Protein AF-A0A7R9PMZ0-F1 (afdb_monomer_lite)

Organism: Timema genevievae (NCBI:txid629358)

Sequence (79 aa):
MLSMLGLQNNQSFVASGFGFRCAPCGKTLTSEQRLRRHVQNVHTRPSKTPVCYICNKVYSTLNSLRNHKSIYHRPHKTD

Structure (mmCIF, N/CA/C/O backbone):
data_AF-A0A7R9PMZ0-F1
#
_entry.id   AF-A0A7R9PMZ0-F1
#
loop_
_atom_site.group_PDB
_atom_site.id
_atom_site.type_symbol
_atom_site.label_atom_id
_atom_site.label_alt_id
_atom_site.label_comp_id
_atom_site.label_asym_id
_atom_site.label_entity_id
_atom_site.label_seq_id
_atom_site.pdbx_PDB_ins_code
_atom_site.Cartn_x
_atom_site.Cartn_y
_atom_site.Cartn_z
_atom_site.occupancy
_atom_site.B_iso_or_equiv
_atom_site.auth_seq_id
_atom_site.auth_comp_id
_atom_site.auth_asym_id
_atom_site.auth_atom_id
_atom_site.pdbx_PDB_model_num
ATOM 1 N N . MET A 1 1 ? -33.073 -7.567 4.337 1.00 36.56 1 MET A N 1
ATOM 2 C CA . MET A 1 1 ? -32.198 -7.729 3.158 1.00 36.56 1 MET A CA 1
ATOM 3 C C . MET A 1 1 ? -32.097 -6.370 2.493 1.00 36.56 1 MET A C 1
ATOM 5 O O . MET A 1 1 ? -33.049 -5.970 1.844 1.00 36.56 1 MET A O 1
ATOM 9 N N . LEU A 1 2 ? -31.056 -5.587 2.786 1.00 30.62 2 LEU A N 1
ATOM 10 C CA . LEU A 1 2 ? -30.950 -4.222 2.262 1.00 30.62 2 LEU A CA 1
ATOM 11 C C . LEU A 1 2 ? -30.021 -4.204 1.053 1.00 30.62 2 LEU A C 1
ATOM 13 O O . LEU A 1 2 ? -28.821 -4.452 1.148 1.00 30.62 2 LEU A O 1
ATOM 17 N N . SER A 1 3 ? -30.672 -3.978 -0.079 1.00 35.19 3 SER A N 1
ATOM 18 C CA . SER A 1 3 ? -30.170 -3.985 -1.438 1.00 35.19 3 SER A CA 1
ATOM 19 C C . SER A 1 3 ? -29.300 -2.763 -1.737 1.00 35.19 3 SER A C 1
ATOM 21 O O . SER A 1 3 ? -29.705 -1.626 -1.523 1.00 35.19 3 SER A O 1
ATOM 23 N N . MET A 1 4 ? -28.106 -3.054 -2.250 1.00 55.81 4 MET A N 1
ATOM 24 C CA . MET A 1 4 ? -27.320 -2.336 -3.260 1.00 55.81 4 MET A CA 1
ATOM 25 C C . MET A 1 4 ? -27.684 -0.863 -3.536 1.00 55.81 4 MET A C 1
ATOM 27 O O . MET A 1 4 ? -28.536 -0.572 -4.372 1.00 55.81 4 MET A O 1
ATOM 31 N N . LEU A 1 5 ? -26.912 0.065 -2.960 1.00 40.16 5 LEU A N 1
ATOM 32 C CA . LEU A 1 5 ? -26.676 1.377 -3.565 1.00 40.16 5 LEU A CA 1
ATOM 33 C C . LEU A 1 5 ? -25.249 1.411 -4.105 1.00 40.16 5 LEU A C 1
ATOM 35 O O . LEU A 1 5 ? -24.271 1.335 -3.360 1.00 40.16 5 LEU A O 1
ATOM 39 N N . GLY A 1 6 ? -25.146 1.500 -5.430 1.00 45.03 6 GLY A N 1
ATOM 40 C CA . GLY A 1 6 ? -23.901 1.778 -6.120 1.00 45.03 6 GLY A CA 1
ATOM 41 C C . GLY A 1 6 ? -23.389 3.158 -5.730 1.00 45.03 6 GLY A C 1
ATOM 42 O O . GLY A 1 6 ? -23.886 4.171 -6.205 1.00 45.03 6 GLY A O 1
ATOM 43 N N . LEU A 1 7 ? -22.366 3.189 -4.885 1.00 42.81 7 LEU A N 1
ATOM 44 C CA . LEU A 1 7 ? -21.518 4.350 -4.677 1.00 42.81 7 LEU A CA 1
ATOM 45 C C . LEU A 1 7 ? -20.080 3.860 -4.783 1.00 42.81 7 LEU A C 1
ATOM 47 O O . LEU A 1 7 ? -19.546 3.228 -3.875 1.00 42.81 7 LEU A O 1
ATOM 51 N N . GLN A 1 8 ? -19.442 4.145 -5.915 1.00 44.94 8 GLN A N 1
ATOM 52 C CA . GLN A 1 8 ? -17.986 4.115 -6.009 1.00 44.94 8 GLN A CA 1
ATOM 53 C C . GLN A 1 8 ? -17.461 5.280 -5.170 1.00 44.94 8 GLN A C 1
ATOM 55 O O . GLN A 1 8 ? -17.136 6.343 -5.687 1.00 44.94 8 GLN A O 1
ATOM 60 N N . ASN A 1 9 ? -17.437 5.108 -3.852 1.00 42.50 9 ASN A N 1
ATOM 61 C CA . ASN A 1 9 ? -16.794 6.051 -2.961 1.00 42.50 9 ASN A CA 1
ATOM 62 C C . ASN A 1 9 ? -15.791 5.301 -2.098 1.00 42.50 9 ASN A C 1
ATOM 64 O O . ASN A 1 9 ? -16.092 4.317 -1.430 1.00 42.50 9 ASN A O 1
ATOM 68 N N . ASN A 1 10 ? -14.557 5.767 -2.192 1.00 48.03 10 ASN A N 1
ATOM 69 C CA . ASN A 1 10 ? -13.321 5.185 -1.699 1.00 48.03 10 ASN A CA 1
ATOM 70 C C . ASN A 1 10 ? -13.216 5.304 -0.153 1.00 48.03 10 ASN A C 1
ATOM 72 O O . ASN A 1 10 ? -12.186 5.741 0.366 1.00 48.03 10 ASN A O 1
ATOM 76 N N . GLN A 1 11 ? -14.303 5.002 0.570 1.00 53.41 11 GLN A N 1
ATOM 77 C CA . GLN A 1 11 ? -14.520 5.227 2.003 1.00 53.41 11 GLN A CA 1
ATOM 78 C C . GLN A 1 11 ? -14.805 3.896 2.717 1.00 53.41 11 GLN A C 1
ATOM 80 O O . GLN A 1 11 ? -15.946 3.511 2.939 1.00 53.41 11 GLN A O 1
ATOM 85 N N . SER A 1 12 ? -13.750 3.168 3.086 1.00 62.28 12 SER A N 1
ATOM 86 C CA . SER A 1 12 ? -13.835 1.967 3.944 1.00 62.28 12 SER A CA 1
ATOM 87 C C . SER A 1 12 ? -13.092 2.162 5.268 1.00 62.28 12 SER A C 1
ATOM 89 O O . SER A 1 12 ? -12.551 1.204 5.829 1.00 62.28 12 SER A O 1
ATOM 91 N N . PHE A 1 13 ? -13.000 3.409 5.737 1.00 63.88 13 PHE A N 1
ATOM 92 C CA . PHE A 1 13 ? -12.228 3.770 6.916 1.00 63.88 13 PHE A CA 1
ATOM 93 C C . PHE A 1 13 ? -13.073 4.456 7.976 1.00 63.88 13 PHE A C 1
ATOM 95 O 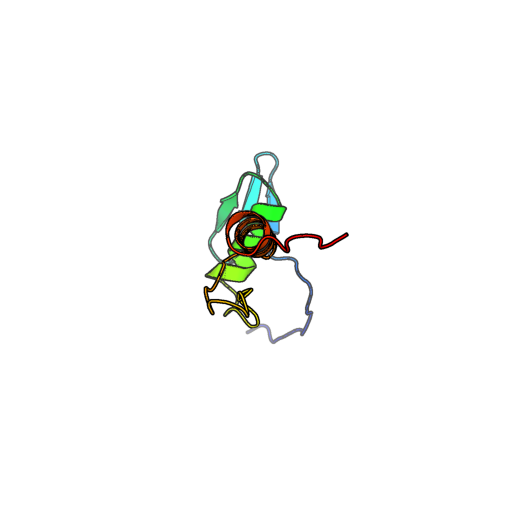O . PHE A 1 13 ? -13.825 5.379 7.686 1.00 63.88 13 PHE A O 1
ATOM 102 N N . VAL A 1 14 ? -12.905 4.009 9.216 1.00 69.69 14 VAL A N 1
ATOM 103 C CA . VAL A 1 14 ? -13.411 4.702 10.399 1.00 69.69 14 VAL A CA 1
ATOM 104 C C . VAL A 1 14 ? -12.209 5.328 11.094 1.00 69.69 14 VAL A C 1
ATOM 106 O O . VAL A 1 14 ? -11.267 4.619 11.456 1.00 69.69 14 VAL A O 1
ATOM 109 N N . ALA A 1 15 ? -12.214 6.652 11.241 1.00 65.62 15 ALA A N 1
ATOM 110 C CA . ALA A 1 15 ? -11.255 7.348 12.088 1.00 65.62 15 ALA A CA 1
ATOM 111 C C . ALA A 1 15 ? -11.743 7.237 13.536 1.00 65.62 15 ALA A C 1
ATOM 113 O O . ALA A 1 15 ? -12.754 7.822 13.916 1.00 65.62 15 ALA A O 1
ATOM 114 N N . SER A 1 16 ? -11.050 6.438 14.336 1.00 64.25 16 SER A N 1
ATOM 115 C CA . SER A 1 16 ? -11.213 6.409 15.791 1.00 64.25 16 SER A CA 1
ATOM 116 C C . SER A 1 16 ? -9.972 7.095 16.351 1.00 64.25 16 SER A C 1
ATOM 118 O O . SER A 1 16 ? -8.907 6.863 15.800 1.00 64.25 16 SER A O 1
ATOM 120 N N . GLY A 1 17 ? -10.055 7.936 17.387 1.00 70.94 17 GLY A N 1
ATOM 121 C CA . GLY A 1 17 ? -8.976 8.853 17.830 1.00 70.94 17 GLY A CA 1
ATOM 122 C C . GLY A 1 17 ? -7.553 8.287 18.055 1.00 70.94 17 GLY A C 1
ATOM 123 O O . GLY A 1 17 ? -6.644 9.055 18.337 1.00 70.94 17 GLY A O 1
ATOM 124 N N . PHE A 1 18 ? -7.337 6.979 17.887 1.00 74.25 18 PHE A N 1
ATOM 125 C CA . PHE A 1 18 ? -6.056 6.270 17.954 1.00 74.25 18 PHE A CA 1
ATOM 126 C C . PHE A 1 18 ? -5.611 5.604 16.630 1.00 74.25 18 PHE A C 1
ATOM 128 O O . PHE A 1 18 ? -4.584 4.927 16.598 1.00 74.25 18 PHE A O 1
ATOM 135 N N . GLY A 1 19 ? -6.349 5.753 15.523 1.00 84.62 19 GLY A N 1
ATOM 136 C CA . GLY A 1 19 ? -5.958 5.194 14.228 1.00 84.62 19 GLY A CA 1
ATOM 137 C C . GLY A 1 19 ? -7.064 5.123 13.173 1.00 84.62 19 GLY A C 1
ATOM 138 O O . GLY A 1 19 ? -8.196 5.564 13.353 1.00 84.62 19 GLY A O 1
ATOM 139 N N . PHE A 1 20 ? -6.714 4.520 12.041 1.00 87.06 20 PHE A N 1
ATOM 140 C CA . PHE A 1 20 ? -7.600 4.332 10.898 1.00 87.06 20 PHE A CA 1
ATOM 141 C C . PHE A 1 20 ? -8.014 2.868 10.828 1.00 87.06 20 PHE A C 1
ATOM 143 O O . PHE A 1 20 ? -7.194 1.996 10.528 1.00 87.06 20 PHE A O 1
ATOM 150 N N . ARG A 1 21 ? -9.286 2.587 11.103 1.00 85.31 21 ARG A N 1
ATOM 151 C CA . ARG A 1 21 ? -9.825 1.228 11.149 1.00 85.31 21 ARG A CA 1
ATOM 152 C C . ARG A 1 21 ? -10.437 0.821 9.814 1.00 85.31 21 ARG A C 1
ATOM 154 O O . ARG A 1 21 ? -11.279 1.529 9.269 1.00 85.31 21 ARG A O 1
ATOM 161 N N . CYS A 1 22 ? -10.042 -0.348 9.321 1.00 86.38 22 CYS A N 1
ATOM 162 C CA . CYS A 1 22 ? -10.653 -1.014 8.178 1.00 86.38 22 CYS A CA 1
ATOM 163 C C . CYS A 1 22 ? -12.053 -1.498 8.548 1.00 86.38 22 CYS A C 1
ATOM 165 O O . CYS A 1 22 ? -12.185 -2.321 9.451 1.00 86.38 22 CYS A O 1
ATOM 167 N N . ALA A 1 23 ? -13.092 -1.036 7.856 1.00 82.44 23 ALA A N 1
ATOM 168 C CA . ALA A 1 23 ? -14.446 -1.535 8.094 1.00 82.44 23 ALA A CA 1
ATOM 169 C C . ALA A 1 23 ? -14.625 -3.025 7.698 1.00 82.44 23 ALA A C 1
ATOM 171 O O . ALA A 1 23 ? -15.176 -3.769 8.506 1.00 82.44 23 ALA A O 1
ATOM 172 N N . PRO A 1 24 ? -14.103 -3.505 6.547 1.00 82.31 24 PRO A N 1
ATOM 173 C CA . PRO A 1 24 ? -14.239 -4.907 6.133 1.00 82.31 24 PRO A CA 1
ATOM 174 C C . PRO A 1 24 ? -13.639 -5.965 7.070 1.00 82.31 24 PRO A C 1
ATOM 176 O O . PRO A 1 24 ? -14.187 -7.055 7.178 1.00 82.31 24 PRO A O 1
ATOM 179 N N . CYS A 1 25 ? -12.501 -5.689 7.715 1.00 85.00 25 CYS A N 1
ATOM 180 C CA . CYS A 1 25 ? -11.797 -6.685 8.542 1.00 85.00 25 CYS A CA 1
ATOM 181 C C . CYS A 1 25 ? -11.453 -6.202 9.955 1.00 85.00 25 CYS A C 1
ATOM 183 O O . CYS A 1 25 ? -10.789 -6.906 10.710 1.00 85.00 25 CYS A O 1
ATOM 185 N N . GLY A 1 26 ? -11.845 -4.980 10.317 1.00 85.12 26 GLY A N 1
ATOM 186 C CA . GLY A 1 26 ? -11.607 -4.402 11.638 1.00 85.12 26 GLY A CA 1
ATOM 187 C C . GLY A 1 26 ? -10.159 -4.001 11.932 1.00 85.12 26 GLY A C 1
ATOM 188 O O . GLY A 1 26 ? -9.900 -3.514 13.031 1.00 85.12 26 GLY A O 1
ATOM 189 N N . LYS A 1 27 ? -9.220 -4.180 10.991 1.00 84.38 27 LYS A N 1
ATOM 190 C CA . LYS A 1 27 ? -7.789 -3.918 11.202 1.00 84.38 27 LYS A CA 1
ATOM 191 C C . LYS A 1 27 ? -7.499 -2.425 11.346 1.00 84.38 27 LYS A C 1
ATOM 193 O O . LYS A 1 27 ? -7.829 -1.643 10.456 1.00 84.38 27 LYS A O 1
ATOM 198 N N . THR A 1 28 ? -6.832 -2.039 12.429 1.00 88.25 28 THR A N 1
ATOM 199 C CA . THR A 1 28 ? -6.413 -0.651 12.668 1.00 88.25 28 THR A CA 1
ATOM 200 C C . THR A 1 28 ? -5.015 -0.414 12.118 1.00 88.25 28 THR A C 1
ATOM 202 O O . THR A 1 28 ? -4.091 -1.181 12.386 1.00 88.25 28 THR A O 1
ATOM 205 N N . LEU A 1 29 ? -4.853 0.654 11.345 1.00 87.75 29 LEU A N 1
ATOM 206 C CA . LEU A 1 29 ? -3.570 1.116 10.836 1.00 87.75 29 LEU A CA 1
ATOM 207 C C . LEU A 1 29 ? -3.281 2.530 11.324 1.00 87.75 29 LEU A C 1
ATOM 209 O O . LEU A 1 29 ? -4.177 3.321 11.603 1.00 87.75 29 LEU A O 1
ATOM 213 N N . THR A 1 30 ? -1.997 2.858 11.384 1.00 89.12 30 THR A N 1
ATOM 214 C CA . THR A 1 30 ? -1.515 4.125 11.946 1.00 89.12 30 THR A CA 1
ATOM 215 C C . THR A 1 30 ? -1.735 5.329 11.027 1.00 89.12 30 THR A C 1
ATOM 217 O O . THR A 1 30 ? -1.459 6.451 11.426 1.00 89.12 30 THR A O 1
ATOM 220 N N . SER A 1 31 ? -2.132 5.119 9.767 1.00 88.12 31 SER A N 1
ATOM 221 C CA . SER A 1 31 ? -2.385 6.212 8.828 1.00 88.12 31 SER A CA 1
ATOM 222 C C . SER A 1 31 ? -3.430 5.856 7.780 1.00 88.12 31 SER A C 1
ATOM 224 O O . SER A 1 31 ? -3.549 4.702 7.351 1.00 88.12 31 SER A O 1
ATOM 226 N N . GLU A 1 32 ? -4.142 6.880 7.317 1.00 84.56 32 GLU A N 1
ATOM 227 C CA . GLU A 1 32 ? -5.174 6.764 6.291 1.00 84.56 32 GLU A CA 1
ATOM 228 C C . GLU A 1 32 ? -4.625 6.155 4.996 1.00 84.56 32 GLU A C 1
ATOM 230 O O . GLU A 1 32 ? -5.213 5.239 4.425 1.00 84.56 32 GLU A O 1
ATOM 235 N N . GLN A 1 33 ? -3.444 6.604 4.555 1.00 84.38 33 GLN A N 1
ATOM 236 C CA . GLN A 1 33 ? -2.805 6.107 3.335 1.00 84.38 33 GLN A CA 1
ATOM 237 C C . GLN A 1 33 ? -2.509 4.603 3.416 1.00 84.38 33 GLN A C 1
ATOM 239 O O . GLN A 1 33 ? -2.709 3.867 2.445 1.00 84.38 33 GLN A O 1
ATOM 244 N N . ARG A 1 34 ? -2.053 4.121 4.582 1.00 85.44 34 ARG A N 1
ATOM 245 C CA . ARG A 1 34 ? -1.819 2.687 4.797 1.00 85.44 34 ARG A CA 1
ATOM 246 C C . ARG A 1 34 ? -3.123 1.910 4.723 1.00 85.44 34 ARG A C 1
ATOM 248 O O . ARG A 1 34 ? -3.120 0.811 4.173 1.00 85.44 34 ARG A O 1
ATOM 255 N N . LEU A 1 35 ? -4.215 2.489 5.214 1.00 86.75 35 LEU A N 1
ATOM 256 C CA . LEU A 1 35 ? -5.529 1.867 5.171 1.00 86.75 35 LEU A CA 1
ATOM 257 C C . LEU A 1 35 ? -6.125 1.821 3.770 1.00 86.75 35 LEU A C 1
ATOM 259 O O . LEU A 1 35 ? -6.569 0.756 3.353 1.00 86.75 35 LEU A O 1
ATOM 263 N N . ARG A 1 36 ? -6.029 2.906 3.001 1.00 83.00 36 ARG A N 1
ATOM 264 C CA . ARG A 1 36 ? -6.421 2.912 1.585 1.00 83.00 36 ARG A CA 1
ATOM 265 C C . ARG A 1 36 ? -5.688 1.826 0.799 1.00 83.00 36 ARG A C 1
ATOM 267 O O . ARG A 1 36 ? -6.321 1.059 0.083 1.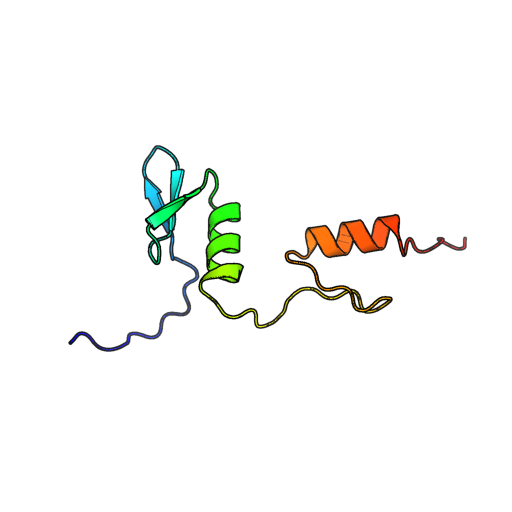00 83.00 36 ARG A O 1
ATOM 274 N N . ARG A 1 37 ? -4.369 1.699 0.993 1.00 80.19 37 ARG A N 1
ATOM 275 C CA . ARG A 1 37 ? -3.566 0.634 0.369 1.00 80.19 37 ARG A CA 1
ATOM 276 C C . ARG A 1 37 ? -3.971 -0.760 0.846 1.00 80.19 37 ARG A C 1
ATOM 278 O O . ARG A 1 37 ? -4.008 -1.691 0.053 1.00 80.19 37 ARG A O 1
ATOM 285 N N . HIS A 1 38 ? -4.235 -0.923 2.138 1.00 85.25 38 HIS A N 1
ATOM 286 C CA . HIS A 1 38 ? -4.679 -2.196 2.696 1.00 85.25 38 HIS A CA 1
ATOM 287 C C . HIS A 1 38 ? -6.001 -2.647 2.071 1.00 85.25 38 HIS A C 1
ATOM 289 O O . HIS A 1 38 ? -6.074 -3.769 1.582 1.00 85.25 38 HIS A O 1
ATOM 295 N N . VAL A 1 39 ? -6.997 -1.761 2.010 1.00 82.81 39 VAL A N 1
ATOM 296 C CA . VAL A 1 39 ? -8.270 -2.031 1.332 1.00 82.81 39 VAL A CA 1
ATOM 297 C C . VAL A 1 39 ? -8.015 -2.367 -0.134 1.00 82.81 39 VAL A C 1
ATOM 299 O O . VAL A 1 39 ? -8.506 -3.387 -0.610 1.00 82.81 39 VAL A O 1
ATOM 302 N N . GLN A 1 40 ? -7.157 -1.588 -0.805 1.00 78.44 40 GLN A N 1
ATOM 303 C CA . GLN A 1 40 ? -6.833 -1.819 -2.209 1.00 78.44 40 GLN A CA 1
ATOM 304 C C . GLN A 1 40 ? -6.204 -3.185 -2.498 1.00 78.44 40 GLN A C 1
ATOM 306 O O . GLN A 1 40 ? -6.496 -3.775 -3.530 1.00 78.44 40 GLN A O 1
ATOM 311 N N . ASN A 1 41 ? -5.348 -3.677 -1.603 1.00 76.25 41 ASN A N 1
ATOM 312 C CA . ASN A 1 41 ? -4.578 -4.902 -1.817 1.00 76.25 41 ASN A CA 1
ATOM 313 C C . ASN A 1 41 ? -5.263 -6.159 -1.272 1.00 76.25 41 ASN A C 1
ATOM 315 O O . ASN A 1 41 ? -4.996 -7.253 -1.759 1.00 76.25 41 ASN A O 1
ATOM 319 N N . VAL A 1 42 ? -6.066 -6.017 -0.215 1.00 78.94 42 VAL A N 1
ATOM 320 C CA . VAL A 1 42 ? -6.639 -7.147 0.533 1.00 78.94 42 VAL A CA 1
ATOM 321 C C . VAL A 1 42 ? -8.123 -7.329 0.228 1.00 78.94 42 VAL A C 1
ATOM 323 O O . VAL A 1 42 ? -8.606 -8.457 0.221 1.00 78.94 42 VAL A O 1
ATOM 326 N N . HIS A 1 43 ? -8.850 -6.23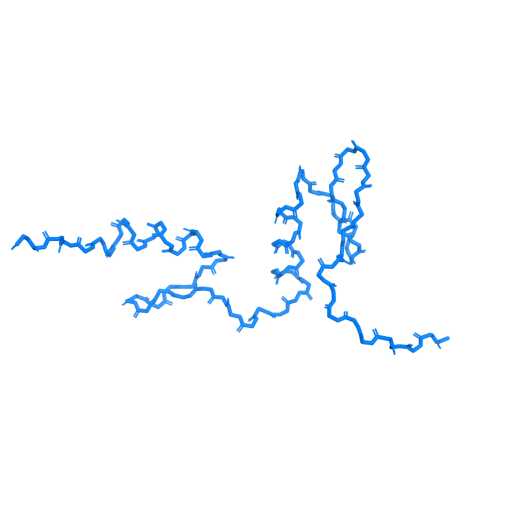8 -0.022 1.00 82.19 43 HIS A N 1
ATOM 327 C CA . HIS A 1 43 ? -10.309 -6.262 -0.161 1.00 82.19 43 HIS A CA 1
ATOM 328 C C . HIS A 1 43 ? -10.793 -5.952 -1.577 1.00 82.19 43 HIS A C 1
ATOM 330 O O . HIS A 1 43 ? -11.866 -6.407 -1.961 1.00 82.19 43 HIS A O 1
ATOM 336 N N . THR A 1 44 ? -9.998 -5.255 -2.388 1.00 73.12 44 THR A N 1
ATOM 337 C CA . THR A 1 44 ? -10.211 -5.191 -3.838 1.00 73.12 44 THR A CA 1
ATOM 338 C C . THR A 1 44 ? -9.193 -6.054 -4.565 1.00 73.12 44 THR A C 1
ATOM 340 O O . THR A 1 44 ? -7.994 -6.003 -4.315 1.00 73.12 44 THR A O 1
ATOM 343 N N . ARG A 1 45 ? -9.681 -6.859 -5.504 1.00 61.19 45 ARG A N 1
ATOM 344 C CA . ARG A 1 45 ? -8.848 -7.649 -6.412 1.00 61.19 45 ARG A CA 1
ATOM 345 C C . ARG A 1 45 ? -8.104 -6.667 -7.340 1.00 61.19 45 ARG A C 1
ATOM 347 O O . ARG A 1 45 ? -8.747 -5.759 -7.871 1.00 61.19 45 ARG A O 1
ATOM 354 N N . PRO A 1 46 ? -6.771 -6.760 -7.490 1.00 59.84 46 PRO A N 1
ATOM 355 C CA . PRO A 1 46 ? -5.970 -5.640 -7.972 1.00 59.84 46 PRO A CA 1
ATOM 356 C C . PRO A 1 46 ? -6.158 -5.451 -9.479 1.00 59.84 46 PRO A C 1
ATOM 358 O O . PRO A 1 46 ? -5.622 -6.220 -10.270 1.00 59.84 46 PRO A O 1
ATOM 361 N N . SER A 1 47 ? -6.902 -4.424 -9.902 1.00 55.44 47 SER A N 1
ATOM 362 C CA . SER A 1 47 ? -7.120 -4.208 -11.340 1.00 55.44 47 SER A CA 1
ATOM 363 C C . SER A 1 47 ? -5.886 -3.667 -12.065 1.00 55.44 47 SER A C 1
ATOM 365 O O . SER A 1 47 ? -5.798 -3.827 -13.276 1.00 55.44 47 SER A O 1
ATOM 367 N N . LYS A 1 48 ? -4.899 -3.087 -11.367 1.00 66.31 48 LYS A N 1
ATOM 368 C CA . LYS A 1 48 ? -3.616 -2.665 -11.960 1.00 66.31 48 LYS A CA 1
ATOM 369 C C . LYS A 1 48 ? -2.497 -2.693 -10.920 1.00 66.31 48 LYS A C 1
ATOM 371 O O . LYS A 1 48 ? -2.150 -1.660 -10.351 1.00 66.31 48 LYS A O 1
ATOM 376 N N . THR A 1 49 ? -1.916 -3.861 -10.650 1.00 75.75 49 THR A N 1
ATOM 377 C CA . THR A 1 49 ? -0.630 -3.891 -9.940 1.00 75.75 49 THR A CA 1
ATOM 378 C C . THR A 1 49 ? 0.425 -3.184 -10.798 1.00 75.75 49 THR A C 1
ATOM 380 O O . THR A 1 49 ? 0.571 -3.535 -11.972 1.00 75.75 49 THR A O 1
ATOM 383 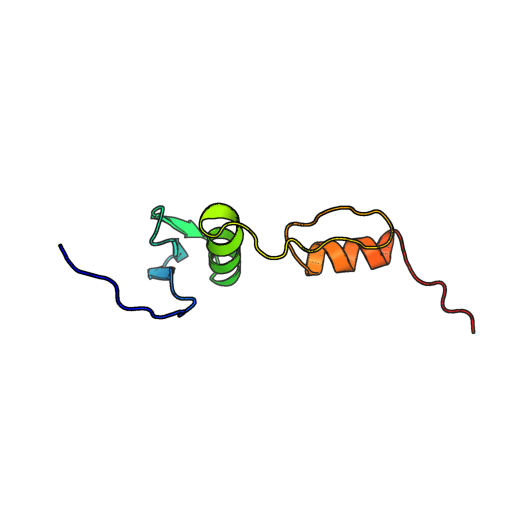N N . PRO A 1 50 ? 1.164 -2.195 -10.274 1.00 83.25 50 PRO A N 1
ATOM 384 C CA . PRO A 1 50 ? 2.195 -1.516 -11.045 1.00 83.25 50 PRO A CA 1
ATOM 385 C C . PRO A 1 50 ? 3.306 -2.489 -11.455 1.00 83.25 50 PRO A C 1
ATOM 387 O O . PRO A 1 50 ? 3.994 -3.052 -10.605 1.00 83.25 50 PRO A O 1
ATOM 390 N N . VAL A 1 51 ? 3.484 -2.664 -12.766 1.00 88.00 51 VAL A N 1
ATOM 391 C CA . VAL A 1 51 ? 4.492 -3.548 -13.362 1.00 88.00 51 VAL A CA 1
ATOM 392 C C . VAL A 1 51 ? 5.623 -2.739 -13.996 1.00 88.00 51 VAL A C 1
ATOM 394 O O . VAL A 1 51 ? 5.409 -1.672 -14.581 1.00 88.00 51 VAL A O 1
ATOM 397 N N . CYS A 1 52 ? 6.854 -3.225 -13.866 1.00 90.81 52 CYS A N 1
ATOM 398 C CA . CYS A 1 52 ? 7.978 -2.695 -14.622 1.00 90.81 52 CYS A CA 1
ATOM 399 C C . CYS A 1 52 ? 7.941 -3.246 -16.044 1.00 90.81 52 CYS A C 1
ATOM 401 O O . CYS A 1 52 ? 8.105 -4.440 -16.219 1.00 90.81 52 CYS A O 1
ATOM 403 N N . TYR A 1 53 ? 7.796 -2.402 -17.063 1.00 89.81 53 TYR A N 1
ATOM 404 C CA . TYR A 1 53 ? 7.782 -2.873 -18.454 1.00 89.81 53 TYR A CA 1
ATOM 405 C C . TYR A 1 53 ? 9.150 -3.385 -18.946 1.00 89.81 53 TYR A C 1
ATOM 407 O O . TYR A 1 53 ? 9.212 -4.033 -19.980 1.00 89.81 53 TYR A O 1
ATOM 415 N N . ILE A 1 54 ? 10.240 -3.091 -18.224 1.00 91.12 54 ILE A N 1
ATOM 416 C CA . ILE A 1 54 ? 11.608 -3.464 -18.621 1.00 91.12 54 ILE A CA 1
ATOM 417 C C . ILE A 1 54 ? 11.934 -4.897 -18.182 1.00 91.12 54 ILE A C 1
ATOM 419 O O . ILE A 1 54 ? 12.508 -5.660 -18.945 1.00 91.12 54 ILE A O 1
ATOM 423 N N . CYS A 1 55 ? 11.559 -5.278 -16.956 1.00 93.12 55 CYS A N 1
ATOM 424 C CA . CYS A 1 55 ? 11.864 -6.600 -16.386 1.00 93.12 55 CYS A CA 1
ATOM 425 C C . CYS A 1 55 ? 10.625 -7.385 -15.924 1.00 93.12 55 CYS A C 1
ATOM 427 O O . CYS A 1 55 ? 10.744 -8.409 -15.256 1.00 93.12 55 CYS A O 1
ATOM 429 N N . ASN A 1 56 ? 9.431 -6.873 -16.216 1.00 89.50 56 ASN A N 1
ATOM 430 C CA . ASN A 1 56 ? 8.127 -7.440 -15.874 1.00 89.50 56 ASN A CA 1
ATOM 431 C C . ASN A 1 56 ? 7.874 -7.712 -14.376 1.00 89.50 56 ASN A C 1
ATOM 433 O O . ASN A 1 56 ? 6.922 -8.405 -14.017 1.00 89.50 56 ASN A O 1
ATOM 437 N N . LYS A 1 57 ? 8.685 -7.145 -13.468 1.00 89.00 57 LYS A N 1
ATOM 438 C CA . LYS A 1 57 ? 8.460 -7.263 -12.019 1.00 89.00 57 LYS A CA 1
ATOM 439 C C . LYS A 1 57 ? 7.212 -6.499 -11.585 1.00 89.00 57 LYS A C 1
ATOM 441 O O . LYS A 1 57 ? 7.034 -5.328 -11.926 1.00 89.00 57 LYS A O 1
ATOM 446 N N . VAL A 1 58 ? 6.389 -7.163 -10.778 1.00 87.12 58 VAL A N 1
ATOM 447 C CA . VAL A 1 58 ? 5.157 -6.618 -10.201 1.00 87.12 58 VAL A CA 1
ATOM 448 C C . VAL A 1 58 ? 5.446 -6.011 -8.831 1.00 87.12 58 VAL A C 1
ATOM 450 O O . VAL A 1 58 ? 6.127 -6.610 -8.001 1.00 87.12 58 VAL A O 1
ATOM 453 N N . TYR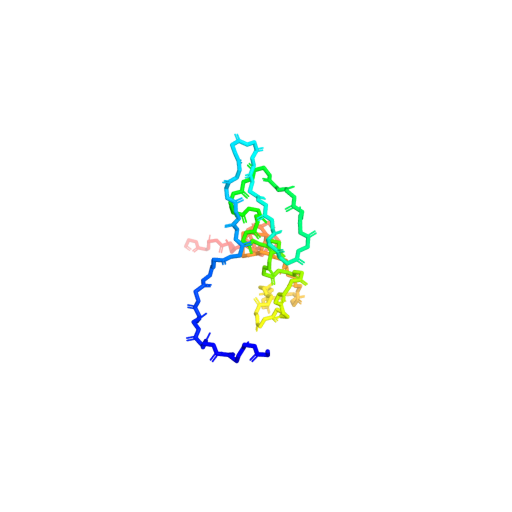 A 1 59 ? 4.904 -4.823 -8.583 1.00 86.94 59 TYR A N 1
ATOM 454 C CA . TYR A 1 59 ? 5.047 -4.104 -7.324 1.00 86.94 59 TYR A CA 1
ATOM 455 C C . TYR A 1 59 ? 3.689 -3.853 -6.683 1.00 86.94 59 TYR A C 1
ATOM 457 O O . TYR A 1 59 ? 2.676 -3.685 -7.354 1.00 86.94 59 TYR A O 1
ATOM 465 N N . SER A 1 60 ? 3.682 -3.766 -5.355 1.00 79.25 60 SER A N 1
ATOM 466 C CA . SER A 1 60 ? 2.482 -3.446 -4.577 1.00 79.25 60 SER A CA 1
ATOM 467 C C . SER A 1 60 ? 2.146 -1.951 -4.567 1.00 79.25 60 SER A C 1
ATOM 469 O O . SER A 1 60 ? 1.056 -1.578 -4.140 1.00 79.25 60 SER A O 1
ATOM 471 N N . THR A 1 61 ? 3.065 -1.075 -5.005 1.00 81.94 61 THR A N 1
ATOM 472 C CA . THR A 1 61 ? 2.837 0.376 -5.105 1.00 81.94 61 THR A CA 1
ATOM 473 C C . THR A 1 61 ? 3.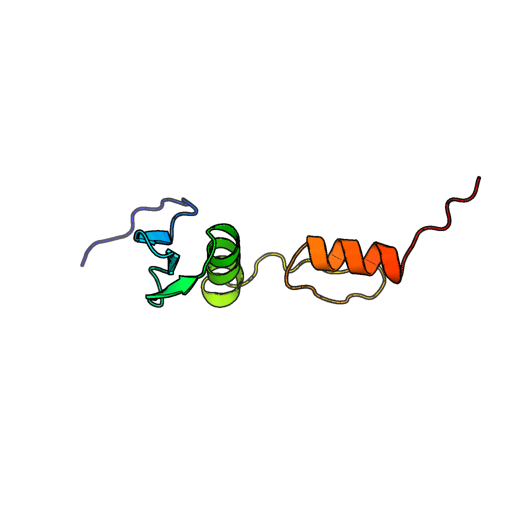601 1.012 -6.270 1.00 81.94 61 THR A C 1
ATOM 475 O O . THR A 1 61 ? 4.672 0.543 -6.662 1.00 81.94 61 THR A O 1
ATOM 478 N N . LEU A 1 62 ? 3.086 2.136 -6.786 1.00 84.00 62 LEU A N 1
ATOM 479 C CA . LEU A 1 62 ? 3.763 2.933 -7.817 1.00 84.00 62 LEU A CA 1
ATOM 480 C C . LEU A 1 62 ? 5.099 3.505 -7.328 1.00 84.00 62 LEU A C 1
ATOM 482 O O . LEU A 1 62 ? 6.042 3.598 -8.108 1.00 84.00 62 LEU A O 1
ATOM 486 N N . ASN A 1 63 ? 5.202 3.865 -6.045 1.00 88.19 63 ASN A N 1
ATOM 487 C CA . ASN A 1 63 ? 6.445 4.392 -5.485 1.00 88.19 63 ASN A CA 1
ATOM 488 C C . ASN A 1 63 ? 7.550 3.328 -5.466 1.00 88.19 63 ASN A C 1
ATOM 490 O O . ASN A 1 63 ? 8.683 3.609 -5.846 1.00 88.19 63 ASN A O 1
ATOM 494 N N . SER A 1 64 ? 7.203 2.089 -5.104 1.00 90.06 64 SER A N 1
ATOM 495 C CA . SER A 1 64 ? 8.126 0.951 -5.177 1.00 90.06 64 SER A CA 1
ATOM 496 C C . SER A 1 64 ? 8.612 0.716 -6.609 1.00 90.06 64 SER A C 1
ATOM 498 O O . SER A 1 64 ? 9.809 0.537 -6.819 1.00 90.06 64 SER A O 1
ATOM 500 N N . LEU A 1 65 ? 7.711 0.797 -7.596 1.00 92.25 65 LEU A N 1
ATOM 501 C CA . LEU A 1 65 ? 8.075 0.696 -9.009 1.00 92.25 65 LEU A CA 1
ATOM 502 C C . LEU A 1 65 ? 9.007 1.839 -9.454 1.00 92.25 65 LEU A C 1
ATOM 504 O O . LEU A 1 65 ? 9.994 1.590 -10.142 1.00 92.25 65 LEU A O 1
ATOM 508 N N . ARG A 1 66 ? 8.721 3.089 -9.067 1.00 90.50 66 ARG A N 1
ATOM 509 C CA . ARG A 1 66 ? 9.571 4.253 -9.385 1.00 90.50 66 ARG A CA 1
ATOM 510 C C . ARG A 1 66 ? 10.972 4.109 -8.798 1.00 90.50 66 ARG A C 1
ATOM 512 O O . ARG A 1 66 ? 11.946 4.319 -9.514 1.00 90.50 66 ARG A O 1
ATOM 519 N N . ASN A 1 67 ? 11.071 3.704 -7.532 1.00 92.81 67 ASN A N 1
ATOM 520 C CA . ASN A 1 67 ? 12.357 3.469 -6.882 1.00 92.81 67 ASN A CA 1
ATOM 521 C C . ASN A 1 67 ? 13.144 2.355 -7.584 1.00 92.81 67 ASN A C 1
ATOM 523 O O . ASN A 1 67 ? 14.315 2.528 -7.903 1.00 92.81 67 ASN A O 1
ATOM 527 N N . HIS A 1 68 ? 12.476 1.246 -7.912 1.00 93.38 68 HIS A N 1
ATOM 528 C CA . HIS A 1 68 ? 13.086 0.173 -8.689 1.00 93.38 68 HIS A CA 1
ATOM 529 C C . HIS A 1 68 ? 13.630 0.675 -10.035 1.00 93.38 68 HIS A C 1
ATOM 531 O O . HIS A 1 68 ? 14.785 0.408 -10.351 1.00 93.38 68 HIS A O 1
ATOM 537 N N . LYS A 1 69 ? 12.854 1.449 -10.804 1.00 91.94 69 LYS A N 1
ATOM 538 C CA . LYS A 1 69 ? 13.340 2.010 -12.075 1.00 91.94 69 LYS A CA 1
ATOM 539 C C . LYS A 1 69 ? 14.546 2.929 -11.875 1.00 91.94 69 LYS A C 1
ATOM 541 O O . LYS A 1 69 ? 15.485 2.850 -12.650 1.00 91.94 69 LYS A O 1
ATOM 546 N N . SER A 1 70 ? 14.550 3.753 -10.828 1.00 91.00 70 SER A N 1
ATOM 547 C CA . SER A 1 70 ? 15.678 4.642 -10.518 1.00 91.00 70 SER A CA 1
ATOM 548 C C . SER A 1 70 ? 16.962 3.883 -10.169 1.00 91.00 70 SER A C 1
ATOM 550 O O . SER A 1 70 ? 18.044 4.351 -10.486 1.00 91.00 70 SER A O 1
ATOM 552 N N . ILE A 1 71 ? 16.873 2.720 -9.524 1.00 91.31 71 ILE A N 1
ATOM 553 C CA . ILE A 1 71 ? 18.061 1.967 -9.093 1.00 91.31 71 ILE A CA 1
ATOM 554 C C . ILE A 1 71 ? 18.541 1.008 -10.188 1.00 91.31 71 ILE A C 1
ATOM 556 O O . ILE A 1 71 ? 19.734 0.930 -10.455 1.00 91.31 71 ILE A O 1
ATOM 560 N N . TYR A 1 72 ? 17.617 0.289 -10.827 1.00 90.38 72 TYR A N 1
ATOM 561 C CA . TYR A 1 72 ? 17.936 -0.834 -11.719 1.00 90.38 72 TYR A CA 1
ATOM 562 C C . TYR A 1 72 ? 17.812 -0.502 -13.208 1.00 90.38 72 TYR A C 1
ATOM 564 O O . TYR A 1 72 ? 18.334 -1.230 -14.046 1.00 90.38 72 TYR A O 1
ATOM 572 N N . HIS A 1 73 ? 17.105 0.573 -13.552 1.00 89.56 73 HIS A N 1
ATOM 573 C CA . HIS A 1 73 ? 16.834 0.979 -14.933 1.00 89.56 73 HIS A CA 1
ATOM 574 C C . HIS A 1 73 ? 17.075 2.475 -15.126 1.00 89.56 73 HIS A C 1
ATOM 576 O O . HIS A 1 73 ? 16.356 3.146 -15.869 1.00 89.56 73 HIS A O 1
ATOM 582 N N . ARG A 1 74 ? 18.043 3.009 -14.376 1.00 82.12 74 ARG A N 1
ATOM 583 C CA . ARG A 1 74 ? 18.382 4.425 -14.367 1.00 82.12 74 ARG A CA 1
ATOM 584 C C . ARG A 1 74 ? 18.726 4.823 -15.805 1.00 82.12 74 ARG A C 1
ATOM 586 O O . ARG A 1 74 ? 19.666 4.253 -16.356 1.00 82.12 74 ARG A O 1
ATOM 593 N N . PRO A 1 75 ? 17.974 5.736 -16.441 1.00 65.62 75 PRO A N 1
ATOM 594 C CA . PRO A 1 75 ? 18.357 6.193 -17.760 1.00 65.62 75 PRO A CA 1
ATOM 595 C C . PRO A 1 75 ? 19.680 6.934 -17.590 1.00 65.62 75 PRO A C 1
ATOM 597 O O . PRO A 1 75 ? 19.752 7.918 -16.848 1.00 65.62 75 PRO A O 1
ATOM 600 N N . HIS A 1 76 ? 20.734 6.439 -18.237 1.00 63.28 76 HIS A N 1
ATOM 601 C CA . HIS A 1 76 ? 21.890 7.276 -18.509 1.00 63.28 76 HIS A CA 1
ATOM 602 C C . HIS A 1 76 ? 21.358 8.461 -19.311 1.00 63.28 76 HIS A C 1
ATOM 604 O O . HIS A 1 76 ? 20.910 8.286 -20.443 1.00 63.28 76 HIS A O 1
ATOM 610 N N . LYS A 1 77 ? 21.324 9.648 -18.697 1.00 56.25 77 LYS A N 1
ATOM 611 C CA . LYS A 1 77 ? 21.154 10.885 -19.452 1.00 56.25 77 LYS A CA 1
ATOM 612 C C . LYS A 1 77 ? 22.397 10.994 -20.324 1.00 56.25 77 LYS A C 1
ATOM 614 O O . LYS A 1 77 ? 23.475 11.268 -19.807 1.00 56.25 77 LYS A O 1
ATOM 619 N N . THR A 1 78 ? 22.258 10.634 -21.589 1.00 55.41 78 THR A N 1
ATOM 620 C CA . THR A 1 78 ? 23.214 11.027 -22.615 1.00 55.41 78 THR A CA 1
ATOM 621 C C . THR A 1 78 ? 22.983 12.520 -22.820 1.00 55.41 78 THR A C 1
ATOM 623 O O . THR A 1 78 ? 21.855 12.926 -23.104 1.00 55.41 78 THR A O 1
ATOM 626 N N . ASP A 1 79 ? 24.012 13.289 -22.470 1.00 44.69 79 ASP A N 1
ATOM 627 C CA . ASP A 1 79 ? 24.203 14.694 -22.842 1.00 44.69 79 ASP A CA 1
ATOM 628 C C . ASP A 1 79 ? 24.178 14.841 -24.370 1.00 44.69 79 ASP A C 1
ATOM 630 O O . ASP A 1 79 ? 24.744 13.943 -25.043 1.00 44.69 79 ASP A O 1
#

pLDDT: mean 75.24, std 16.83, range [30.62, 93.38]

Secondary structure (DSSP, 8-state):
------------EEEETTEEEETTT--EESSHHHHHHHIIIIIS--S---B-TTT--B-SSHHHHHHHHHHHS------

Foldseek 3Di:
DDDDDDDPDLDQWDDDPQATAGNVPRDGDHDPVVNSLCCQPPVDDPPDFDADPVPRDGDSDPVVVVVCCCPPVNDPPDD

InterPro domains:
  IPR013087 Zinc finger C2H2-type [PF13912] (51-74)
  IPR013087 Zinc finger C2H2-type [PS00028] (22-43)
  IPR013087 Zinc finger C2H2-type [PS00028] (52-73)
  IPR013087 Zinc finger C2H2-type [PS50157] (20-48)
  IPR013087 Zinc finger C2H2-type [PS50157] (50-78)
  IPR013087 Zinc finger C2H2-type [SM00355] (20-43)
  IPR013087 Zinc finger C2H2-type [SM00355] (50-73)
  IPR036236 Zinc finger C2H2 superfamily [SSF57667] (20-70)

Radius of gyration: 17.52 Å; chains: 1; bounding box: 56×22×41 Å